Protein AF-0000000068767306 (afdb_homodimer)

Nearest PDB structures (foldseek):
  1lvf-assembly2_B  TM=4.505E-01  e=3.355E+00  Rattus norvegicus
  1lvf-assembly1_A  TM=3.693E-01  e=9.861E+00  Rattus norvegicus
  6n7m-assembly2_C  TM=8.023E-01  e=4.444E+00  Clostridioides difficile 630
  1lvf-assembly2_B  TM=4.509E-01  e=3.910E+00  Rattus norvegicus

Sequence (140 aa):
MKVTEPGLNTLIDNLNTLICEDSLLTRQERETLVRAVAAIGAMKARVSMKKGEAPTVARREKREKKRPPAMKVTEPGLNTLIDNLNTLICEDSLLTRQERETLVRAVAAIGAMKARVSMKKGEAPTVARREKREKKRPPA

pLDDT: mean 79.26, std 22.35, range [38.12, 98.69]

Radius of gyration: 22.39 Å; Cα contacts (8 Å, |Δi|>4): 108; chains: 2; bounding box: 28×79×52 Å

Secondary structure (DSSP, 8-state):
----HHHHHHHHHHHHHHHH-TTT--HHHHHHHHHHHHHHHHHHHHHHHHHHSHHHHHHHHTTSS-----/----HHHHHHHHHHHHHHHH-TTT--HHHHHHHHHHHHHHHHHHHHHHHHHHSHHHHHHHHTTSS-----

Structure (mmCIF, N/CA/C/O backbone):
data_AF-0000000068767306-model_v1
#
loop_
_entity.id
_entity.type
_entity.pdbx_description
1 polymer 'Uncharacterized protein'
#
loop_
_atom_site.group_PDB
_atom_site.id
_atom_site.type_symbol
_atom_site.label_atom_id
_atom_site.label_alt_id
_atom_site.label_comp_id
_atom_site.label_asym_id
_atom_site.label_entity_id
_atom_site.label_seq_id
_atom_site.pdbx_PDB_ins_code
_atom_site.Cartn_x
_atom_site.Cartn_y
_atom_site.Cartn_z
_atom_site.occupancy
_atom_site.B_iso_or_equiv
_atom_site.auth_seq_id
_atom_site.auth_comp_id
_atom_site.auth_asym_id
_atom_site.auth_atom_id
_atom_site.pdbx_PDB_model_num
ATOM 1 N N . MET A 1 1 ? 14.789 13.516 -7.859 1 51.88 1 MET A N 1
ATOM 2 C CA . MET A 1 1 ? 13.531 13.445 -8.594 1 51.88 1 MET A CA 1
ATOM 3 C C . MET A 1 1 ? 12.352 13.758 -7.676 1 51.88 1 MET A C 1
ATOM 5 O O . MET A 1 1 ? 12.367 13.414 -6.492 1 51.88 1 MET A O 1
ATOM 9 N N . LYS A 1 2 ? 11.555 14.688 -8.117 1 75.06 2 LYS A N 1
ATOM 10 C CA . LYS A 1 2 ? 10.43 15.109 -7.293 1 75.06 2 LYS A CA 1
ATOM 11 C C . LYS A 1 2 ? 9.359 14.023 -7.23 1 75.06 2 LYS A C 1
ATOM 13 O O . LYS A 1 2 ? 8.992 13.438 -8.258 1 75.06 2 LYS A O 1
ATOM 18 N N . VAL A 1 3 ? 9.125 13.641 -6.141 1 83.38 3 VAL A N 1
ATOM 19 C CA . VAL A 1 3 ? 8.086 12.633 -5.941 1 83.38 3 VAL A CA 1
ATOM 20 C C . VAL A 1 3 ? 6.715 13.258 -6.207 1 83.38 3 VAL A C 1
ATOM 22 O O . VAL A 1 3 ? 6.336 14.234 -5.562 1 83.38 3 VAL A O 1
ATOM 25 N N . THR A 1 4 ? 6.098 12.719 -7.289 1 90.12 4 THR A N 1
ATOM 26 C CA . THR A 1 4 ? 4.785 13.234 -7.645 1 90.12 4 THR A CA 1
ATOM 27 C C . THR A 1 4 ? 3.717 12.156 -7.5 1 90.12 4 THR A C 1
ATOM 29 O O . THR A 1 4 ? 4.027 10.961 -7.527 1 90.12 4 THR A O 1
ATOM 32 N N . GLU A 1 5 ? 2.555 12.609 -7.363 1 91.88 5 GLU A N 1
ATOM 33 C CA . GLU A 1 5 ? 1.438 11.68 -7.215 1 91.88 5 GLU A CA 1
ATOM 34 C C . GLU A 1 5 ? 1.282 10.797 -8.453 1 91.88 5 GLU A C 1
ATOM 36 O O . GLU A 1 5 ? 1.146 9.578 -8.336 1 91.88 5 GLU A O 1
ATOM 41 N N . PRO A 1 6 ? 1.344 11.344 -9.617 1 92.19 6 PRO A N 1
ATOM 42 C CA . PRO A 1 6 ? 1.287 10.484 -10.805 1 92.19 6 PRO A CA 1
ATOM 43 C C . PRO A 1 6 ? 2.443 9.492 -10.867 1 92.19 6 PRO A C 1
ATOM 45 O O . PRO A 1 6 ? 2.256 8.352 -11.289 1 92.19 6 PRO A O 1
ATOM 48 N N . GLY A 1 7 ? 3.582 10 -10.523 1 94.75 7 GLY A N 1
ATOM 49 C CA . GLY A 1 7 ? 4.715 9.094 -10.484 1 94.75 7 GLY A CA 1
ATOM 50 C C . GLY A 1 7 ? 4.52 7.934 -9.531 1 94.75 7 GLY A C 1
ATOM 51 O O . GLY A 1 7 ? 4.867 6.793 -9.852 1 94.75 7 GLY A O 1
ATOM 52 N N . LEU A 1 8 ? 3.906 8.242 -8.492 1 97.19 8 LEU A N 1
ATOM 53 C CA . LEU A 1 8 ? 3.65 7.211 -7.496 1 97.19 8 LEU A CA 1
ATOM 54 C C . LEU A 1 8 ? 2.568 6.25 -7.977 1 97.19 8 LEU A C 1
ATOM 56 O O . LEU A 1 8 ? 2.654 5.043 -7.742 1 97.19 8 LEU A O 1
ATOM 60 N N . ASN A 1 9 ? 1.644 6.77 -8.617 1 96.62 9 ASN A N 1
ATOM 61 C CA . ASN A 1 9 ? 0.621 5.918 -9.211 1 96.62 9 ASN A CA 1
ATOM 62 C C . ASN A 1 9 ? 1.221 4.949 -10.227 1 96.62 9 ASN A C 1
ATOM 64 O O . ASN A 1 9 ? 0.855 3.773 -10.266 1 96.62 9 ASN A O 1
ATOM 68 N N . THR A 1 10 ? 2.09 5.48 -10.992 1 97.56 10 THR A N 1
ATOM 69 C CA . THR A 1 10 ? 2.744 4.656 -12 1 97.56 10 THR A CA 1
ATOM 70 C C . THR A 1 10 ? 3.555 3.541 -11.344 1 97.56 10 THR A C 1
ATOM 72 O O . THR A 1 10 ? 3.547 2.402 -11.812 1 97.56 10 THR A O 1
ATOM 75 N N . LEU A 1 11 ? 4.25 3.928 -10.281 1 97.75 11 LEU A N 1
ATOM 76 C CA . LEU A 1 11 ? 5.035 2.934 -9.562 1 97.75 11 LEU A CA 1
ATOM 77 C C . LEU A 1 11 ? 4.137 1.831 -9.008 1 97.75 11 LEU A C 1
ATOM 79 O O . LEU A 1 11 ? 4.457 0.646 -9.125 1 97.75 11 LEU A O 1
ATOM 83 N N . ILE A 1 12 ? 3.035 2.188 -8.492 1 98.38 12 ILE A N 1
ATOM 84 C CA . ILE A 1 12 ? 2.09 1.214 -7.961 1 98.38 12 ILE A CA 1
ATOM 85 C C . ILE A 1 12 ? 1.603 0.299 -9.078 1 98.38 12 ILE A C 1
ATOM 87 O O . ILE A 1 12 ? 1.552 -0.923 -8.914 1 98.38 12 ILE A O 1
ATOM 91 N N . ASP A 1 13 ? 1.302 0.881 -10.195 1 97.62 13 ASP A N 1
ATOM 92 C CA . ASP A 1 13 ? 0.816 0.096 -11.32 1 97.62 13 ASP A CA 1
ATOM 93 C C . ASP A 1 13 ? 1.884 -0.879 -11.812 1 97.62 13 ASP A C 1
ATOM 95 O O . ASP A 1 13 ? 1.579 -2.027 -12.141 1 97.62 13 ASP A O 1
ATOM 99 N N . ASN A 1 14 ? 3.018 -0.406 -11.93 1 97.56 14 ASN A N 1
ATOM 100 C CA . ASN A 1 14 ? 4.113 -1.253 -12.398 1 97.56 14 ASN A CA 1
ATOM 101 C C . ASN A 1 14 ? 4.352 -2.426 -11.445 1 97.56 14 ASN A C 1
ATOM 103 O O . ASN A 1 14 ? 4.516 -3.562 -11.891 1 97.56 14 ASN A O 1
ATOM 107 N N . LEU A 1 15 ? 4.34 -2.145 -10.242 1 97.88 15 LEU A N 1
ATOM 108 C CA . LEU A 1 15 ? 4.543 -3.203 -9.258 1 97.88 15 LEU A CA 1
ATOM 109 C C . LEU A 1 15 ? 3.375 -4.184 -9.258 1 97.88 15 LEU A C 1
ATOM 111 O O . LEU A 1 15 ? 3.57 -5.391 -9.102 1 97.88 15 LEU A O 1
ATOM 115 N N . ASN A 1 16 ? 2.205 -3.668 -9.375 1 97.81 16 ASN A N 1
ATOM 116 C CA . ASN A 1 16 ? 1.029 -4.523 -9.484 1 97.81 16 ASN A CA 1
ATOM 117 C C . ASN A 1 16 ? 1.181 -5.543 -10.609 1 97.81 16 ASN A C 1
ATOM 119 O O . ASN A 1 16 ? 0.906 -6.73 -10.422 1 97.81 16 ASN A O 1
ATOM 123 N N . THR A 1 17 ? 1.594 -5.055 -11.742 1 96.38 17 THR A N 1
ATOM 124 C CA . THR A 1 17 ? 1.811 -5.938 -12.883 1 96.38 17 THR A CA 1
ATOM 125 C C . THR A 1 17 ? 2.865 -6.992 -12.555 1 96.38 17 THR A C 1
ATOM 127 O O . THR A 1 17 ? 2.664 -8.18 -12.82 1 96.38 17 THR A O 1
ATOM 130 N N . LEU A 1 18 ? 3.914 -6.625 -11.945 1 95.81 18 LEU A N 1
ATOM 131 C CA . LEU A 1 18 ? 5.008 -7.535 -11.609 1 95.81 18 LEU A CA 1
ATOM 132 C C . LEU A 1 18 ? 4.559 -8.57 -10.586 1 95.81 18 LEU A C 1
ATOM 134 O O . LEU A 1 18 ? 4.828 -9.766 -10.75 1 95.81 18 LEU A O 1
ATOM 138 N N . ILE A 1 19 ? 3.902 -8.172 -9.609 1 96.81 19 ILE A N 1
ATOM 139 C CA . ILE A 1 19 ? 3.432 -9.023 -8.523 1 96.81 19 ILE A CA 1
ATOM 140 C C . ILE A 1 19 ? 2.471 -10.07 -9.07 1 96.81 19 ILE A C 1
ATOM 142 O O . ILE A 1 19 ? 2.484 -11.227 -8.633 1 96.81 19 ILE A O 1
ATOM 146 N N . CYS A 1 20 ? 1.73 -9.688 -9.969 1 94.62 20 CYS A N 1
ATOM 147 C CA . CYS A 1 20 ? 0.656 -10.555 -10.438 1 94.62 20 CYS A CA 1
ATOM 148 C C . CYS A 1 20 ? 1.132 -11.4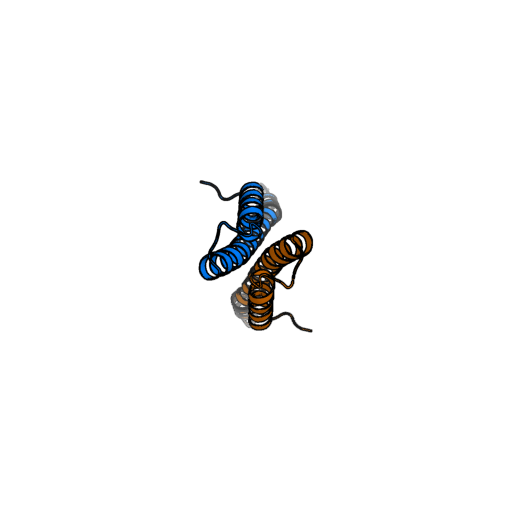53 -11.57 1 94.62 20 CYS A C 1
ATOM 150 O O . CYS A 1 20 ? 0.418 -12.367 -11.984 1 94.62 20 CYS A O 1
ATOM 152 N N . GLU A 1 21 ? 2.328 -11.227 -11.945 1 88.75 21 GLU A N 1
ATOM 153 C CA . GLU A 1 21 ? 2.889 -12.133 -12.945 1 88.75 21 GLU A CA 1
ATOM 154 C C . GLU A 1 21 ? 3.25 -13.477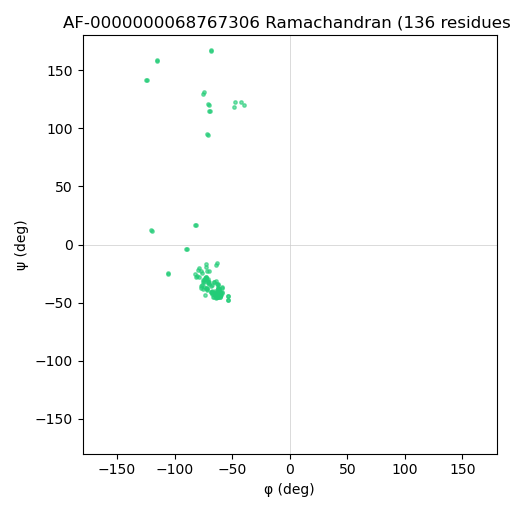 -12.32 1 88.75 21 GLU A C 1
ATOM 156 O O . GLU A 1 21 ? 3.875 -13.531 -11.258 1 88.75 21 GLU A O 1
ATOM 161 N N . ASP A 1 22 ? 2.902 -14.617 -12.781 1 78.25 22 ASP A N 1
ATOM 162 C CA . ASP A 1 22 ? 3.012 -15.945 -12.195 1 78.25 22 ASP A CA 1
ATOM 163 C C . ASP A 1 22 ? 4.453 -16.453 -12.234 1 78.25 22 ASP A C 1
ATOM 165 O O . ASP A 1 22 ? 4.863 -17.25 -11.391 1 78.25 22 ASP A O 1
ATOM 169 N N . SER A 1 23 ? 5.211 -16.109 -13.133 1 82.25 23 SER A N 1
ATOM 170 C CA . SER A 1 23 ? 6.434 -16.875 -13.336 1 82.25 23 SER A CA 1
ATOM 171 C C . SER A 1 23 ? 7.672 -16 -13.18 1 82.25 23 SER A C 1
ATOM 173 O O . SER A 1 23 ? 8.797 -16.469 -13.344 1 82.25 23 SER A O 1
ATOM 175 N N . LEU A 1 24 ? 7.445 -14.773 -12.625 1 83.81 24 LEU A N 1
ATOM 176 C CA . LEU A 1 24 ? 8.602 -13.883 -12.648 1 83.81 24 LEU A CA 1
ATOM 177 C C . LEU A 1 24 ? 9.219 -13.75 -11.266 1 83.81 24 LEU A C 1
ATOM 179 O O . LEU A 1 24 ? 10.422 -13.484 -11.141 1 83.81 24 LEU A O 1
ATOM 183 N N . LEU A 1 25 ? 8.445 -13.969 -10.273 1 91.5 25 LEU A N 1
ATOM 184 C CA . LEU A 1 25 ? 8.922 -13.68 -8.922 1 91.5 25 LEU A CA 1
ATOM 185 C C . LEU A 1 25 ? 8.805 -14.914 -8.031 1 91.5 25 LEU A C 1
ATOM 187 O O . LEU A 1 25 ? 7.895 -15.727 -8.203 1 91.5 25 LEU A O 1
ATOM 191 N N . THR A 1 26 ? 9.852 -15 -7.223 1 92.94 26 THR A N 1
ATOM 192 C CA . THR A 1 26 ? 9.672 -15.938 -6.121 1 92.94 26 THR A CA 1
ATOM 193 C C . THR A 1 26 ? 8.625 -15.43 -5.141 1 92.94 26 THR A C 1
ATOM 195 O O . THR A 1 26 ? 8.234 -14.258 -5.188 1 92.94 26 THR A O 1
ATOM 198 N N . ARG A 1 27 ? 8.219 -16.281 -4.309 1 91.25 27 ARG A N 1
ATOM 199 C CA . ARG A 1 27 ? 7.242 -15.898 -3.297 1 91.25 27 ARG A CA 1
ATOM 200 C C . ARG A 1 27 ? 7.785 -14.781 -2.408 1 91.25 27 ARG A C 1
ATOM 202 O O . ARG A 1 27 ? 7.074 -13.82 -2.104 1 91.25 27 ARG A O 1
ATOM 209 N N . GLN A 1 28 ? 9.016 -14.945 -1.989 1 94.19 28 GLN A N 1
ATOM 210 C CA . GLN A 1 28 ? 9.641 -13.945 -1.127 1 94.19 28 GLN A CA 1
ATOM 211 C C . GLN A 1 28 ? 9.734 -12.594 -1.827 1 94.19 28 GLN A C 1
ATOM 213 O O . GLN A 1 28 ? 9.5 -11.555 -1.211 1 94.19 28 GLN A O 1
ATOM 218 N N . GLU A 1 29 ? 10.094 -12.68 -3.057 1 95.38 29 GLU A N 1
ATOM 219 C CA . GLU A 1 29 ? 10.172 -11.445 -3.838 1 95.38 29 GLU A CA 1
ATOM 220 C C . GLU A 1 29 ? 8.797 -10.789 -3.973 1 95.38 29 GLU A C 1
ATOM 222 O O . GLU A 1 29 ? 8.672 -9.57 -3.855 1 95.38 29 GLU A O 1
ATOM 227 N N . ARG A 1 30 ? 7.762 -11.523 -4.172 1 96.31 30 ARG A N 1
ATOM 228 C CA . ARG A 1 30 ? 6.395 -11.023 -4.289 1 96.31 30 ARG A CA 1
ATOM 229 C C . ARG A 1 30 ? 5.941 -10.359 -2.994 1 96.31 30 ARG A C 1
ATOM 231 O O . ARG A 1 30 ? 5.383 -9.258 -3.016 1 96.31 30 ARG A O 1
ATOM 238 N N . GLU A 1 31 ? 6.234 -11.016 -1.939 1 96.44 31 GLU A N 1
ATOM 239 C CA . GLU A 1 31 ? 5.859 -10.484 -0.632 1 96.44 31 GLU A CA 1
ATOM 240 C C . GLU A 1 31 ? 6.516 -9.125 -0.378 1 96.44 31 GLU A C 1
ATOM 242 O O . GLU A 1 31 ? 5.875 -8.211 0.146 1 96.44 31 GLU A O 1
ATOM 247 N N . THR A 1 32 ? 7.762 -9.055 -0.711 1 97.12 32 THR A N 1
ATOM 248 C CA . THR A 1 32 ? 8.5 -7.805 -0.547 1 97.12 32 THR A CA 1
ATOM 249 C C . THR A 1 32 ? 7.875 -6.691 -1.381 1 97.12 32 THR A C 1
ATOM 251 O O . THR A 1 32 ? 7.738 -5.559 -0.912 1 97.12 32 THR A O 1
ATOM 254 N N . LEU A 1 33 ? 7.52 -7.008 -2.574 1 97.94 33 LEU A N 1
ATOM 255 C CA . LEU A 1 33 ? 6.973 -5.988 -3.465 1 97.94 33 LEU A CA 1
ATOM 256 C C . LEU A 1 33 ? 5.578 -5.562 -3.014 1 97.94 33 LEU A C 1
ATOM 258 O O . LEU A 1 33 ? 5.207 -4.395 -3.156 1 97.94 33 LEU A O 1
ATOM 262 N N . VAL A 1 34 ? 4.781 -6.414 -2.459 1 98.19 34 VAL A N 1
ATOM 263 C CA . VAL A 1 34 ? 3.482 -6.047 -1.902 1 98.19 34 VAL A CA 1
ATOM 264 C C . VAL A 1 34 ? 3.674 -5.035 -0.771 1 98.19 34 VAL A C 1
ATOM 266 O O . VAL A 1 34 ? 2.945 -4.043 -0.687 1 98.19 34 VAL A O 1
ATOM 269 N N . ARG A 1 35 ? 4.703 -5.266 0.026 1 98.38 35 ARG A N 1
ATOM 270 C CA . ARG A 1 35 ? 5 -4.332 1.107 1 98.38 35 ARG A CA 1
ATOM 271 C C . ARG A 1 35 ? 5.465 -2.986 0.558 1 98.38 35 ARG A C 1
ATOM 273 O O . ARG A 1 35 ? 5.168 -1.938 1.135 1 98.38 35 ARG A O 1
ATOM 280 N N . ALA A 1 36 ? 6.164 -3.021 -0.502 1 98.5 36 ALA A N 1
ATOM 281 C CA . ALA A 1 36 ? 6.59 -1.789 -1.157 1 98.5 36 ALA A CA 1
ATOM 282 C C . ALA A 1 36 ? 5.391 -0.983 -1.647 1 98.5 36 ALA A C 1
ATOM 284 O O . ALA A 1 36 ? 5.391 0.248 -1.58 1 98.5 36 ALA A O 1
ATOM 285 N N . VAL A 1 37 ? 4.371 -1.677 -2.062 1 98.69 37 VAL A N 1
ATOM 286 C CA . VAL A 1 37 ? 3.154 -1.022 -2.535 1 98.69 37 VAL A CA 1
ATOM 287 C C . VAL A 1 37 ? 2.49 -0.272 -1.382 1 98.69 37 VAL A C 1
ATOM 289 O O . VAL A 1 37 ? 2.051 0.869 -1.546 1 98.69 37 VAL A O 1
ATOM 292 N N . ALA A 1 38 ? 2.43 -0.906 -0.238 1 98.62 38 ALA A N 1
ATOM 293 C CA . ALA A 1 38 ? 1.88 -0.231 0.934 1 98.62 38 ALA A CA 1
ATOM 294 C C . ALA A 1 38 ? 2.67 1.032 1.261 1 98.62 38 ALA A C 1
ATOM 296 O O . ALA A 1 38 ? 2.088 2.074 1.573 1 98.62 38 ALA A O 1
ATOM 297 N N . ALA A 1 39 ? 3.941 1.005 1.175 1 98.06 39 ALA A N 1
ATOM 298 C CA . ALA A 1 39 ? 4.82 2.137 1.454 1 98.06 39 ALA A CA 1
ATOM 299 C C . ALA A 1 39 ? 4.594 3.268 0.456 1 98.06 39 ALA A C 1
ATOM 301 O O . ALA A 1 39 ? 4.57 4.441 0.833 1 98.06 39 ALA A O 1
ATOM 302 N N . ILE A 1 40 ? 4.445 2.924 -0.725 1 98.31 40 ILE A N 1
ATOM 303 C CA . ILE A 1 40 ? 4.211 3.91 -1.773 1 98.31 40 ILE A CA 1
ATOM 304 C C . ILE A 1 40 ? 2.832 4.543 -1.587 1 98.31 40 ILE A C 1
ATOM 306 O O . ILE A 1 40 ? 2.664 5.75 -1.786 1 98.31 40 ILE A O 1
ATOM 310 N N . GLY A 1 41 ? 1.854 3.693 -1.228 1 98 41 GLY A N 1
ATOM 311 C CA . GLY A 1 41 ? 0.567 4.258 -0.853 1 98 41 GLY A CA 1
ATOM 312 C C . GLY A 1 41 ? 0.67 5.305 0.24 1 98 41 GLY A C 1
ATOM 313 O O . GLY A 1 41 ? 0.036 6.359 0.16 1 98 41 GLY A O 1
ATOM 314 N N . ALA A 1 42 ? 1.443 5.012 1.221 1 96.94 42 ALA A N 1
ATOM 315 C CA . ALA A 1 42 ? 1.678 5.953 2.312 1 96.94 42 ALA A CA 1
ATOM 316 C C . ALA A 1 42 ? 2.324 7.238 1.799 1 96.94 42 ALA A C 1
ATOM 318 O O . ALA A 1 42 ? 1.933 8.336 2.195 1 96.94 42 ALA A O 1
ATOM 319 N N . MET A 1 4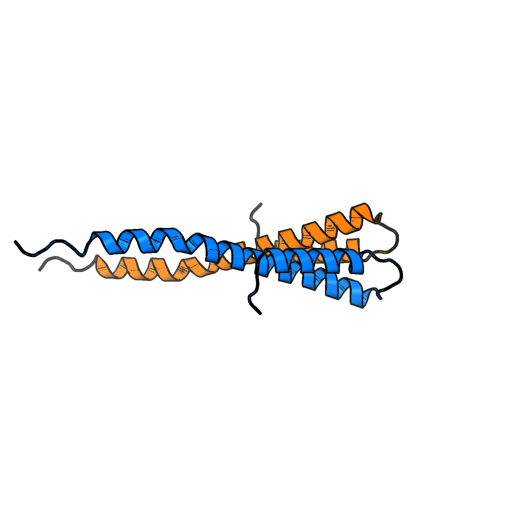3 ? 3.283 7.223 0.94 1 95.06 43 MET A N 1
ATOM 320 C CA . MET A 1 43 ? 3.961 8.375 0.35 1 95.06 43 MET A CA 1
ATOM 321 C C . MET A 1 43 ? 2.98 9.242 -0.428 1 95.06 43 MET A C 1
ATOM 323 O O . MET A 1 43 ? 3.021 10.469 -0.333 1 95.06 43 MET A O 1
ATOM 327 N N . LYS A 1 44 ? 2.127 8.508 -1.11 1 95.06 44 LYS A N 1
ATOM 328 C CA . LYS A 1 44 ? 1.119 9.219 -1.888 1 95.06 44 LYS A CA 1
ATOM 329 C C . LYS A 1 44 ? 0.221 10.062 -0.984 1 95.06 44 LYS A C 1
ATOM 331 O O . LYS A 1 44 ? -0.09 11.211 -1.305 1 95.06 44 LYS A O 1
ATOM 336 N N . ALA A 1 45 ? -0.176 9.5 0.105 1 94.44 45 ALA A N 1
ATOM 337 C CA . ALA A 1 45 ? -1.003 10.227 1.067 1 94.44 45 ALA A CA 1
ATOM 338 C C . ALA A 1 45 ? -0.271 11.453 1.606 1 94.44 45 ALA A C 1
ATOM 340 O O . ALA A 1 45 ? -0.866 12.523 1.755 1 94.44 45 ALA A O 1
ATOM 341 N N . ARG A 1 46 ? 0.954 11.438 1.859 1 89.44 46 ARG A N 1
ATOM 342 C CA . ARG A 1 46 ? 1.762 12.516 2.414 1 89.44 46 ARG A CA 1
ATOM 343 C C . ARG A 1 46 ? 1.967 13.625 1.389 1 89.44 46 ARG A C 1
ATOM 345 O O . ARG A 1 46 ? 1.936 14.812 1.733 1 89.44 46 ARG A O 1
ATOM 352 N N . VAL A 1 47 ? 2.135 13.18 0.219 1 89.44 47 VAL A N 1
ATOM 353 C CA . VAL A 1 47 ? 2.311 14.148 -0.857 1 89.44 47 VAL A CA 1
ATOM 354 C C . VAL A 1 47 ? 1.014 14.93 -1.072 1 89.44 47 VAL A C 1
ATOM 356 O O . VAL A 1 47 ? 1.035 16.141 -1.263 1 89.44 47 VAL A O 1
ATOM 359 N N . SER A 1 48 ? -0.051 14.18 -1.038 1 88.06 48 SER A N 1
ATOM 360 C CA . SER A 1 48 ? -1.363 14.773 -1.257 1 88.06 48 SER A CA 1
ATOM 361 C C . SER A 1 48 ? -1.725 15.742 -0.133 1 88.06 48 SER A C 1
ATOM 363 O O . SER A 1 48 ? -2.432 16.734 -0.356 1 88.06 48 SER A O 1
ATOM 365 N N . MET A 1 49 ? -1.295 15.508 1.064 1 82.12 49 MET A N 1
ATOM 366 C CA . MET A 1 49 ? -1.604 16.344 2.221 1 82.12 49 MET A CA 1
ATOM 367 C C . MET A 1 49 ? -0.774 17.625 2.207 1 82.12 49 MET A C 1
ATOM 369 O O . MET A 1 49 ? -1.211 18.656 2.713 1 82.12 49 MET A O 1
ATOM 373 N N . LYS A 1 50 ? 0.351 17.516 1.758 1 75.25 50 LYS A N 1
ATOM 374 C CA . LYS A 1 50 ? 1.224 18.688 1.679 1 75.25 50 LYS A CA 1
ATOM 375 C C . LYS A 1 50 ? 0.753 19.656 0.594 1 75.25 50 LYS A C 1
ATOM 377 O O . LYS A 1 50 ? 0.933 20.859 0.716 1 75.25 50 LYS A O 1
ATOM 382 N N . LYS A 1 51 ? 0.192 19.094 -0.429 1 67.19 51 LYS A N 1
ATOM 383 C CA . LYS A 1 51 ? -0.297 19.953 -1.508 1 67.19 51 LYS A CA 1
ATOM 384 C C . LYS A 1 51 ? -1.533 20.734 -1.073 1 67.19 51 LYS A C 1
ATOM 386 O O . LYS A 1 51 ? -1.783 21.844 -1.567 1 67.19 51 LYS A O 1
ATOM 391 N N . GLY A 1 52 ? -2.289 20.156 -0.221 1 58.56 52 GLY A N 1
ATOM 392 C CA . GLY A 1 52 ? -3.49 20.859 0.213 1 58.56 52 GLY A CA 1
ATOM 393 C C . GLY A 1 52 ? -3.207 21.984 1.192 1 58.56 52 GLY A C 1
ATOM 394 O O . GLY A 1 52 ? -4.074 22.812 1.449 1 58.56 52 GLY A O 1
ATOM 395 N N . GLU A 1 53 ? -2.26 21.703 2.059 1 51.53 53 GLU A N 1
ATOM 396 C CA . GLU A 1 53 ? -2.062 22.75 3.057 1 51.53 53 GLU A CA 1
ATOM 397 C C . GLU A 1 53 ? -1.589 24.047 2.41 1 51.53 53 GLU A C 1
ATOM 399 O O . GLU A 1 53 ? -1.445 25.078 3.086 1 51.53 53 GLU A O 1
ATOM 404 N N . ALA A 1 54 ? -1.158 24.031 1.283 1 43.94 54 ALA A N 1
ATOM 405 C CA . ALA A 1 54 ? -0.588 25.312 0.887 1 43.94 54 ALA A CA 1
ATOM 406 C C . ALA A 1 54 ? -1.659 26.406 0.844 1 43.94 54 ALA A C 1
ATOM 408 O O . ALA A 1 54 ? -1.346 27.594 0.865 1 43.94 54 ALA A O 1
ATOM 409 N N . PRO A 1 55 ? -2.854 26.109 0.543 1 42.59 55 PRO A N 1
ATOM 410 C CA . PRO A 1 55 ? -3.455 27.391 0.166 1 42.59 55 PRO A CA 1
ATOM 411 C C . PRO A 1 55 ? -3.727 28.297 1.368 1 42.59 55 PRO A C 1
ATOM 413 O O . PRO A 1 55 ? -3.887 29.5 1.212 1 42.59 55 PRO A O 1
ATOM 416 N N . THR A 1 56 ? -4.246 27.656 2.367 1 40.56 56 THR A N 1
ATOM 417 C CA . THR A 1 56 ? -5.07 28.578 3.139 1 40.56 56 THR A CA 1
ATOM 418 C C . THR A 1 56 ? -4.199 29.516 3.975 1 40.56 56 THR A C 1
ATOM 420 O O . THR A 1 56 ? -4.676 30.531 4.477 1 40.56 56 THR A O 1
ATOM 423 N N . VAL A 1 57 ? -3.062 29 4.363 1 38.34 57 VAL A N 1
ATOM 424 C CA . VAL A 1 57 ? -2.43 29.828 5.375 1 38.34 57 VAL A CA 1
ATOM 425 C C . VAL A 1 57 ? -1.867 31.094 4.723 1 38.34 57 VAL A C 1
ATOM 427 O O . VAL A 1 57 ? -1.584 32.094 5.406 1 38.34 57 VAL A O 1
ATOM 430 N N . ALA A 1 58 ? -1.526 31 3.529 1 39.06 58 ALA A N 1
ATOM 431 C CA . ALA A 1 58 ? -0.87 32.188 2.963 1 39.06 58 ALA A CA 1
ATOM 432 C C . ALA A 1 58 ? -1.866 33.312 2.76 1 39.06 58 ALA A C 1
ATOM 434 O O . ALA A 1 58 ? -1.471 34.469 2.516 1 39.06 58 ALA A O 1
ATOM 435 N N . ARG A 1 59 ? -3.074 32.906 2.668 1 40.31 59 ARG A N 1
ATOM 436 C CA . ARG A 1 59 ? -3.945 34 2.275 1 40.31 59 ARG A CA 1
ATOM 437 C C . ARG A 1 59 ? -4.266 34.906 3.467 1 40.31 59 ARG A C 1
ATOM 439 O O . ARG A 1 59 ? -4.773 36 3.297 1 40.31 59 ARG A O 1
ATOM 446 N N . ARG A 1 60 ? -4.074 34.312 4.652 1 38.12 60 ARG A N 1
ATOM 447 C CA . ARG A 1 60 ? -4.602 35.156 5.734 1 38.12 60 ARG A CA 1
ATOM 448 C C . ARG A 1 60 ? -3.604 36.219 6.121 1 38.12 60 ARG A C 1
ATOM 450 O O . ARG A 1 60 ? -3.977 37.219 6.746 1 38.12 60 ARG A O 1
ATOM 457 N N . GLU A 1 61 ? -2.305 35.938 5.879 1 40.41 61 GLU A N 1
ATOM 458 C CA . GLU A 1 61 ? -1.348 36.875 6.484 1 40.41 61 GLU A CA 1
ATOM 459 C C . GLU A 1 61 ? -1.327 38.219 5.742 1 40.41 61 GLU A C 1
ATOM 461 O O . GLU A 1 61 ? -0.77 39.188 6.238 1 40.41 61 GLU A O 1
ATOM 466 N N . LYS A 1 62 ? -1.601 38.156 4.5 1 43.81 62 LYS A N 1
ATOM 467 C CA . LYS A 1 62 ? -1.279 39.406 3.785 1 43.81 62 LYS A CA 1
ATOM 468 C C . LYS A 1 62 ? -2.264 40.5 4.133 1 43.81 62 LYS A C 1
ATOM 470 O O . LYS A 1 62 ? -2.088 41.656 3.719 1 43.81 62 LYS A O 1
ATOM 475 N N . ARG A 1 63 ? -3.404 40.156 4.703 1 41.06 63 ARG A N 1
ATOM 476 C CA . ARG A 1 63 ? -4.367 41.25 4.762 1 41.06 63 ARG A CA 1
ATOM 477 C C . ARG A 1 63 ? -4.016 42.219 5.875 1 41.06 63 ARG A C 1
ATOM 479 O O . ARG A 1 63 ? -4.59 43.312 5.957 1 41.06 63 ARG A O 1
ATOM 486 N N . GLU A 1 64 ? -3.238 41.719 6.879 1 44.25 64 GLU A N 1
ATOM 487 C CA . GLU A 1 64 ? -3.23 42.625 8.023 1 44.25 64 GLU A CA 1
ATOM 488 C C . GLU A 1 64 ? -2.258 43.781 7.812 1 44.25 64 GLU A C 1
ATOM 490 O O . GLU A 1 64 ? -2.221 44.719 8.609 1 44.25 64 GLU A O 1
ATOM 495 N N . LYS A 1 65 ? -1.24 43.594 7.043 1 48.31 65 LYS A N 1
ATOM 496 C CA . LYS A 1 65 ? -0.176 44.562 7.277 1 48.31 65 LYS A CA 1
ATOM 497 C C . LYS A 1 65 ? -0.562 45.938 6.742 1 48.31 65 LYS A C 1
ATOM 499 O O . LYS A 1 65 ? 0.188 46.906 6.898 1 48.31 65 LYS A O 1
ATOM 504 N N . LYS A 1 66 ? -1.394 46.031 5.73 1 45.5 66 LYS A N 1
ATOM 505 C CA . LYS A 1 66 ? -1.247 47.281 4.98 1 45.5 66 LYS A CA 1
ATOM 506 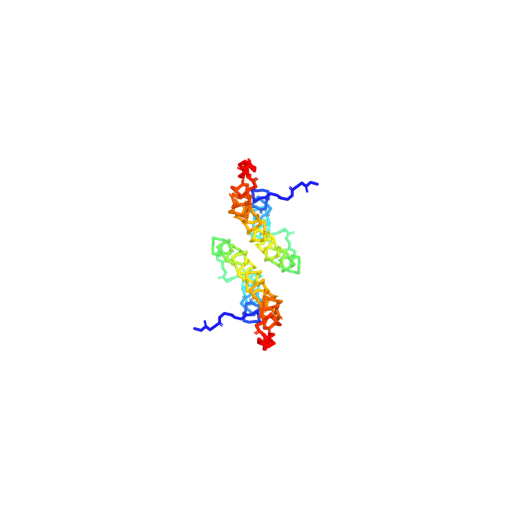C C . LYS A 1 66 ? -1.994 48.406 5.66 1 45.5 66 LYS A C 1
ATOM 508 O O . LYS A 1 66 ? -3.041 48.875 5.176 1 45.5 66 LYS A O 1
ATOM 513 N N . ARG A 1 67 ? -2.361 48.25 6.918 1 47.78 67 ARG A N 1
ATOM 514 C CA . ARG A 1 67 ? -3.061 49.5 7.297 1 47.78 67 ARG A CA 1
ATOM 515 C C . ARG A 1 67 ? -2.088 50.656 7.422 1 47.78 67 ARG A C 1
ATOM 517 O O . ARG A 1 67 ? -1.093 50.562 8.141 1 47.78 67 ARG A O 1
ATOM 524 N N . PRO A 1 68 ? -1.808 51.562 6.391 1 50.47 68 PRO A N 1
ATOM 525 C CA . PRO A 1 68 ? -0.979 52.75 6.434 1 50.47 68 PRO A CA 1
ATOM 526 C C . PRO A 1 68 ? -1.3 53.656 7.633 1 50.47 68 PRO A C 1
ATOM 528 O O . PRO A 1 68 ? -2.426 53.625 8.133 1 50.47 68 PRO A O 1
ATOM 531 N N . PRO A 1 69 ? -0.355 53.906 8.562 1 54.44 69 PRO A N 1
ATOM 532 C CA . PRO A 1 69 ? -0.579 54.844 9.664 1 54.44 69 PRO A CA 1
ATOM 533 C C . PRO A 1 69 ? -1.355 56.094 9.242 1 54.44 69 PRO A C 1
ATOM 535 O O . PRO A 1 69 ? -1.287 56.5 8.078 1 54.44 69 PRO A O 1
ATOM 538 N N . ALA A 1 70 ? -2.553 56.375 9.844 1 47.03 70 ALA A N 1
ATOM 539 C CA . ALA A 1 70 ? -3.164 57.688 9.594 1 47.03 70 ALA A CA 1
ATOM 540 C C . ALA A 1 70 ? -2.146 58.812 9.758 1 47.03 70 ALA A C 1
ATOM 542 O O . ALA A 1 70 ? -1.195 58.688 10.539 1 47.03 70 ALA A O 1
ATOM 543 N N . MET B 1 1 ? -15.547 0.635 14.219 1 51.66 1 MET B N 1
ATOM 544 C CA . MET B 1 1 ? -14.25 0.136 14.672 1 51.66 1 MET B CA 1
ATOM 545 C C . MET B 1 1 ? -13.148 1.162 14.414 1 51.66 1 MET B C 1
ATOM 547 O O . MET B 1 1 ? -13.188 1.886 13.422 1 51.66 1 MET B O 1
ATOM 551 N N . LYS B 1 2 ? -12.422 1.467 15.453 1 75.56 2 LYS B N 1
ATOM 552 C CA . LYS B 1 2 ? -11.383 2.482 15.336 1 75.56 2 LYS B CA 1
ATOM 553 C C . LYS B 1 2 ? -10.219 1.982 14.484 1 75.56 2 LYS B C 1
ATOM 555 O O . LYS B 1 2 ? -9.742 0.861 14.672 1 75.56 2 LYS B O 1
ATOM 560 N N . VAL B 1 3 ? -10.016 2.613 13.539 1 84 3 VAL B N 1
ATOM 561 C CA . VAL B 1 3 ? -8.891 2.275 12.672 1 84 3 VAL B CA 1
ATOM 562 C C . VAL B 1 3 ? -7.574 2.584 13.391 1 84 3 VAL B C 1
ATOM 564 O O . VAL B 1 3 ? -7.332 3.725 13.789 1 84 3 VAL B O 1
ATOM 567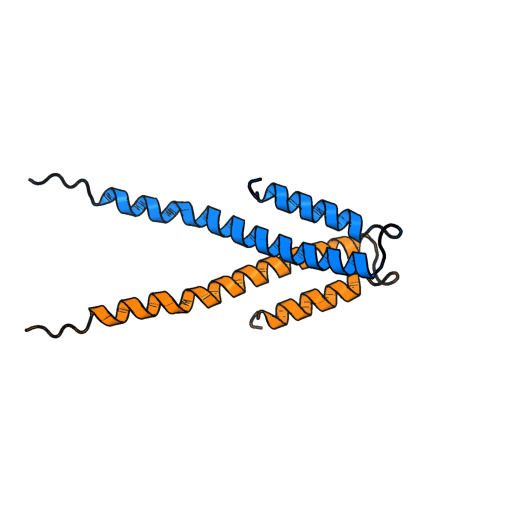 N N . THR B 1 4 ? -6.844 1.48 13.648 1 90.31 4 THR B N 1
ATOM 568 C CA . THR B 1 4 ? -5.566 1.651 14.336 1 90.31 4 THR B CA 1
ATOM 569 C C . THR B 1 4 ? -4.406 1.231 13.438 1 90.31 4 THR B C 1
ATOM 571 O O . THR B 1 4 ? -4.59 0.459 12.5 1 90.31 4 THR B O 1
ATOM 574 N N . GLU B 1 5 ? -3.309 1.722 13.781 1 92.12 5 GLU B N 1
ATOM 575 C CA . GLU B 1 5 ? -2.113 1.401 13.008 1 92.12 5 GLU B CA 1
ATOM 576 C C . GLU B 1 5 ? -1.803 -0.092 13.062 1 92.12 5 GLU B C 1
ATOM 578 O O . GLU B 1 5 ? -1.545 -0.718 12.031 1 92.12 5 GLU B O 1
ATOM 583 N N . PRO B 1 6 ? -1.854 -0.705 14.195 1 92.38 6 PRO B N 1
ATOM 584 C CA . PRO B 1 6 ? -1.646 -2.154 14.234 1 92.38 6 PRO B CA 1
ATOM 585 C C . PRO B 1 6 ? -2.689 -2.922 13.422 1 92.38 6 PRO B C 1
ATOM 587 O O . PRO B 1 6 ? -2.363 -3.924 12.781 1 92.38 6 PRO B O 1
ATOM 590 N N . GLY B 1 7 ? -3.889 -2.473 13.562 1 94.81 7 GLY B N 1
ATOM 591 C CA . GLY B 1 7 ? -4.922 -3.107 12.766 1 94.81 7 GLY B CA 1
ATOM 592 C C . GLY B 1 7 ? -4.652 -3.025 11.273 1 94.81 7 GLY B C 1
ATOM 593 O O . GLY B 1 7 ? -4.863 -3.996 10.547 1 94.81 7 GLY B O 1
ATOM 594 N N . LEU B 1 8 ? -4.137 -1.938 10.922 1 97.19 8 LEU B N 1
ATOM 595 C CA . LEU B 1 8 ? -3.826 -1.739 9.516 1 97.19 8 LEU B CA 1
ATOM 596 C C . LEU B 1 8 ? -2.627 -2.586 9.094 1 97.19 8 LEU B C 1
ATOM 598 O O . LEU B 1 8 ? -2.602 -3.131 7.992 1 97.19 8 LEU B O 1
ATOM 602 N N . ASN B 1 9 ? -1.726 -2.688 9.938 1 96.62 9 ASN B N 1
ATOM 603 C CA . ASN B 1 9 ? -0.591 -3.566 9.68 1 96.62 9 ASN B CA 1
ATOM 604 C C . ASN B 1 9 ? -1.033 -5.016 9.5 1 96.62 9 ASN B C 1
ATOM 606 O O . ASN B 1 9 ? -0.546 -5.711 8.602 1 96.62 9 ASN B O 1
ATOM 610 N N . THR B 1 10 ? -1.911 -5.387 10.328 1 97.62 10 THR B N 1
ATOM 611 C CA . THR B 1 10 ? -2.424 -6.75 10.25 1 97.62 10 THR B CA 1
ATOM 612 C C . THR B 1 10 ? -3.148 -6.98 8.93 1 97.62 10 THR B C 1
ATOM 614 O O . THR B 1 10 ? -2.996 -8.031 8.305 1 97.62 10 THR B O 1
ATOM 617 N N . LEU B 1 11 ? -3.943 -5.984 8.562 1 97.81 11 LEU B N 1
ATOM 618 C CA . LEU B 1 11 ? -4.66 -6.086 7.297 1 97.81 11 LEU B CA 1
ATOM 619 C C . LEU B 1 11 ? -3.684 -6.215 6.133 1 97.81 11 LEU B C 1
ATOM 621 O O . LEU B 1 11 ? -3.877 -7.051 5.246 1 97.81 11 LEU B O 1
ATOM 625 N N . ILE B 1 12 ? -2.641 -5.48 6.16 1 98.44 12 ILE B N 1
ATOM 626 C CA . ILE B 1 12 ? -1.63 -5.543 5.109 1 98.44 12 ILE B CA 1
ATOM 627 C C . ILE B 1 12 ? -0.993 -6.93 5.086 1 98.44 12 ILE B C 1
ATOM 629 O O . ILE B 1 12 ? -0.824 -7.523 4.02 1 98.44 12 ILE B O 1
ATOM 633 N N . ASP B 1 13 ? -0.702 -7.434 6.23 1 97.62 13 ASP B N 1
ATOM 634 C CA . ASP B 1 13 ? -0.079 -8.75 6.316 1 97.62 13 ASP B CA 1
ATOM 635 C C . ASP B 1 13 ? -1.015 -9.836 5.789 1 97.62 13 ASP B C 1
ATOM 637 O O . ASP B 1 13 ? -0.578 -10.75 5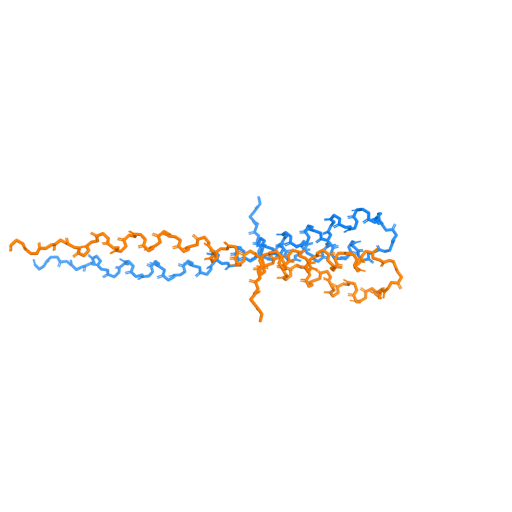.086 1 97.62 13 ASP B O 1
ATOM 641 N N . ASN B 1 14 ? -2.182 -9.773 6.184 1 97.69 14 ASN B N 1
ATOM 642 C CA . ASN B 1 14 ? -3.158 -10.758 5.738 1 97.69 14 ASN B CA 1
ATOM 643 C C . ASN B 1 14 ? -3.33 -10.727 4.223 1 97.69 14 ASN B C 1
ATOM 645 O O . ASN B 1 14 ? -3.355 -11.781 3.574 1 97.69 14 ASN B O 1
ATOM 649 N N . LEU B 1 15 ? -3.404 -9.586 3.711 1 97.94 15 LEU B N 1
ATOM 650 C CA . LEU B 1 15 ? -3.555 -9.461 2.266 1 97.94 15 LEU B CA 1
ATOM 651 C C . LEU B 1 15 ? -2.295 -9.93 1.544 1 97.94 15 LEU B C 1
ATOM 653 O O . LEU B 1 15 ? -2.379 -10.547 0.481 1 97.94 15 LEU B O 1
ATOM 657 N N . ASN B 1 16 ? -1.191 -9.602 2.084 1 97.88 16 ASN B N 1
ATOM 658 C CA . ASN B 1 16 ? 0.068 -10.078 1.525 1 97.88 16 ASN B CA 1
ATOM 659 C C . ASN B 1 16 ? 0.077 -11.602 1.389 1 97.88 16 ASN B C 1
ATOM 661 O O . ASN B 1 16 ? 0.454 -12.133 0.343 1 97.88 16 ASN B O 1
ATOM 665 N N . THR B 1 17 ? -0.319 -12.25 2.434 1 96.5 17 THR B N 1
ATOM 666 C CA . THR B 1 17 ? -0.386 -13.711 2.41 1 96.5 17 THR B CA 1
ATOM 667 C C . THR B 1 17 ? -1.347 -14.188 1.326 1 96.5 17 THR B C 1
ATOM 669 O O . THR B 1 17 ? -1.018 -15.094 0.553 1 96.5 17 THR B O 1
ATOM 672 N N . LEU B 1 18 ? -2.459 -13.586 1.212 1 95.81 18 LEU B N 1
ATOM 673 C CA . LEU B 1 18 ? -3.471 -13.969 0.235 1 95.81 18 LEU B CA 1
ATOM 674 C C . LEU B 1 18 ? -2.977 -13.727 -1.187 1 95.81 18 LEU B C 1
ATOM 676 O O . LEU B 1 18 ? -3.117 -14.594 -2.053 1 95.81 18 LEU B O 1
ATOM 680 N N . ILE B 1 19 ? -2.412 -12.641 -1.424 1 96.81 19 ILE B N 1
ATOM 681 C CA . ILE B 1 19 ? -1.916 -12.234 -2.734 1 96.81 19 ILE B CA 1
ATOM 682 C C . ILE B 1 19 ? -0.826 -13.203 -3.195 1 96.81 19 ILE B C 1
ATOM 684 O O . ILE B 1 19 ? -0.75 -13.547 -4.379 1 96.81 19 ILE B O 1
ATOM 688 N N . CYS B 1 20 ? -0.082 -13.602 -2.316 1 94.69 20 CYS B N 1
ATOM 689 C CA . CYS B 1 20 ? 1.1 -14.375 -2.68 1 94.69 20 CYS B CA 1
ATOM 690 C C . CYS B 1 20 ? 0.784 -15.867 -2.721 1 94.69 20 CYS B C 1
ATOM 692 O O . CYS B 1 20 ? 1.61 -16.672 -3.162 1 94.69 20 CYS B O 1
ATOM 694 N N . GLU B 1 21 ? -0.4 -16.156 -2.365 1 88.88 21 GLU B N 1
ATOM 695 C CA . GLU B 1 21 ? -0.808 -17.562 -2.512 1 88.88 21 GLU B CA 1
ATOM 696 C C . GLU B 1 21 ? -1.052 -17.906 -3.975 1 88.88 21 GLU B C 1
ATOM 698 O O . GLU B 1 21 ? -1.714 -17.156 -4.699 1 88.88 21 GLU B O 1
ATOM 703 N N . ASP B 1 22 ? -0.573 -18.922 -4.566 1 78.62 22 ASP B N 1
ATOM 704 C CA . ASP B 1 2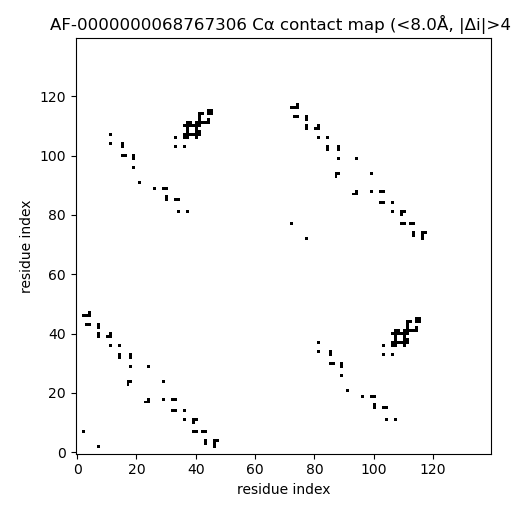2 ? -0.56 -19.266 -5.98 1 78.62 22 ASP B CA 1
ATOM 705 C C . ASP B 1 22 ? -1.938 -19.734 -6.445 1 78.62 22 ASP B C 1
ATOM 707 O O . ASP B 1 22 ? -2.295 -19.578 -7.613 1 78.62 22 ASP B O 1
ATOM 711 N N . SER B 1 23 ? -2.695 -20.328 -5.691 1 82.38 23 SER B N 1
ATOM 712 C CA . SER B 1 23 ? -3.822 -21.078 -6.254 1 82.38 23 SER B CA 1
ATOM 713 C C . SER B 1 23 ? -5.152 -20.531 -5.727 1 82.38 23 SER B C 1
ATOM 715 O O . SER B 1 23 ? -6.215 -21.047 -6.074 1 82.38 23 SER B O 1
ATOM 717 N N . LEU B 1 24 ? -5.086 -19.359 -5.074 1 84.19 24 LEU B N 1
ATOM 718 C CA . LEU B 1 24 ? -6.324 -18.969 -4.41 1 84.19 24 LEU B CA 1
ATOM 719 C C . LEU B 1 24 ? -7.023 -17.844 -5.18 1 84.19 24 LEU B C 1
ATOM 721 O O . LEU B 1 24 ? -8.25 -17.719 -5.121 1 84.19 24 LEU B O 1
ATOM 725 N N . LEU B 1 25 ? -6.277 -17.109 -5.898 1 91.75 25 LEU B N 1
ATOM 726 C CA . LEU B 1 25 ? -6.844 -15.906 -6.512 1 91.75 25 LEU B CA 1
ATOM 727 C C . LEU B 1 25 ? -6.648 -15.922 -8.023 1 91.75 25 LEU B C 1
ATOM 729 O O . LEU B 1 25 ? -5.645 -16.438 -8.516 1 91.75 25 LEU B O 1
ATOM 733 N N . THR B 1 26 ? -7.723 -15.43 -8.625 1 93.12 26 THR B N 1
ATOM 734 C CA . THR B 1 26 ? -7.508 -15.102 -10.031 1 93.12 26 THR B CA 1
ATOM 735 C C . THR B 1 26 ? -6.562 -13.906 -10.164 1 93.12 26 THR B C 1
ATOM 737 O O . THR B 1 26 ? -6.297 -13.211 -9.188 1 93.12 26 THR B O 1
ATOM 740 N N . ARG B 1 27 ? -6.117 -13.703 -11.32 1 91.19 27 ARG B N 1
ATOM 741 C CA . ARG B 1 27 ? -5.238 -12.57 -11.578 1 91.19 27 ARG B CA 1
ATOM 742 C C . ARG B 1 27 ? -5.938 -11.25 -11.25 1 91.19 27 ARG B C 1
ATOM 744 O O . ARG B 1 27 ? -5.344 -10.367 -10.641 1 91.19 27 ARG B O 1
ATOM 751 N N . GLN B 1 28 ? -7.172 -11.148 -11.695 1 94.19 28 GLN B N 1
ATOM 752 C CA . GLN B 1 28 ? -7.941 -9.93 -11.461 1 94.19 28 GLN B CA 1
ATOM 753 C C . GLN B 1 28 ? -8.148 -9.688 -9.961 1 94.19 28 GLN B C 1
ATOM 755 O O . GLN B 1 28 ? -8.047 -8.555 -9.492 1 94.19 28 GLN B O 1
ATOM 760 N N . GLU B 1 29 ? -8.422 -10.758 -9.312 1 95.5 29 GLU B N 1
ATOM 761 C CA . GLU B 1 29 ? -8.594 -10.648 -7.863 1 95.5 29 GLU B CA 1
ATOM 762 C C . GLU B 1 29 ? -7.289 -10.227 -7.188 1 95.5 29 GLU B C 1
ATOM 764 O O . GLU B 1 29 ? -7.297 -9.398 -6.281 1 95.5 29 GLU B O 1
ATOM 769 N N . ARG B 1 30 ? -6.184 -10.719 -7.602 1 96.31 30 ARG B N 1
ATOM 770 C CA . ARG B 1 30 ? -4.871 -10.375 -7.062 1 96.31 30 ARG B CA 1
ATOM 771 C C . ARG B 1 30 ? -4.551 -8.906 -7.289 1 96.31 30 ARG B C 1
ATOM 773 O O . ARG B 1 30 ? -4.113 -8.211 -6.371 1 96.31 30 ARG B O 1
ATOM 780 N N . GLU B 1 31 ? -4.82 -8.469 -8.469 1 96.38 31 GLU B N 1
ATOM 781 C CA . GLU B 1 31 ? -4.57 -7.074 -8.812 1 96.38 31 GLU B CA 1
ATOM 782 C C . GLU B 1 31 ? -5.371 -6.129 -7.922 1 96.38 31 GLU B C 1
ATOM 784 O O . GLU B 1 31 ? -4.855 -5.105 -7.477 1 96.38 31 GLU B O 1
ATOM 789 N N . THR B 1 32 ? -6.609 -6.488 -7.727 1 97.12 32 THR B N 1
ATOM 790 C CA . THR B 1 32 ? -7.48 -5.688 -6.875 1 97.12 32 THR B CA 1
ATOM 791 C C . THR B 1 32 ? -6.93 -5.621 -5.453 1 97.12 32 THR B C 1
ATOM 793 O O . THR B 1 32 ? -6.938 -4.559 -4.824 1 97.12 32 THR B O 1
ATOM 796 N N . LEU B 1 33 ? -6.488 -6.719 -4.965 1 97.94 33 LEU B N 1
ATOM 797 C CA . LEU B 1 33 ? -6.004 -6.766 -3.59 1 97.94 33 LEU B CA 1
ATOM 798 C C . LEU B 1 33 ? -4.688 -6.008 -3.451 1 97.94 33 LEU B C 1
ATOM 800 O O . LEU B 1 33 ? -4.434 -5.383 -2.42 1 97.94 33 LEU B O 1
ATOM 804 N N . VAL B 1 34 ? -3.824 -5.992 -4.422 1 98.19 34 VAL B N 1
ATOM 805 C CA . VAL B 1 34 ? -2.6 -5.199 -4.398 1 98.19 34 VAL B CA 1
ATOM 806 C C . VAL B 1 34 ? -2.947 -3.717 -4.289 1 98.19 34 VAL B C 1
ATOM 808 O O . VAL B 1 34 ? -2.33 -2.984 -3.512 1 98.19 34 VAL B O 1
ATOM 811 N N . ARG B 1 35 ? -3.998 -3.326 -5 1 98.31 35 ARG B N 1
ATOM 812 C CA . ARG B 1 35 ? -4.441 -1.938 -4.93 1 98.31 35 ARG B CA 1
ATOM 813 C C . ARG B 1 35 ? -5.012 -1.616 -3.551 1 98.31 35 ARG B C 1
ATOM 815 O O . ARG B 1 35 ? -4.852 -0.501 -3.051 1 98.31 35 ARG B O 1
ATOM 822 N N . ALA B 1 36 ? -5.656 -2.555 -2.982 1 98.5 36 ALA B N 1
ATOM 823 C CA . ALA B 1 36 ? -6.172 -2.379 -1.628 1 98.5 36 ALA B CA 1
ATOM 824 C C . ALA B 1 36 ? -5.039 -2.162 -0.631 1 98.5 36 ALA B C 1
ATOM 826 O O . ALA B 1 36 ? -5.168 -1.369 0.304 1 98.5 36 ALA B O 1
ATOM 827 N N . VAL B 1 37 ? -3.924 -2.801 -0.872 1 98.69 37 VAL B N 1
ATOM 828 C CA . VAL B 1 37 ? -2.758 -2.66 -0.005 1 98.69 37 VAL B CA 1
ATOM 829 C C . VAL B 1 37 ? -2.234 -1.227 -0.071 1 98.69 37 VAL B C 1
ATOM 831 O O . VAL B 1 37 ? -1.905 -0.631 0.958 1 98.69 37 VAL B O 1
ATOM 834 N N . ALA B 1 38 ? -2.168 -0.685 -1.259 1 98.56 38 ALA B N 1
ATOM 835 C CA . ALA B 1 38 ? -1.75 0.707 -1.402 1 98.56 38 ALA B CA 1
ATOM 836 C C . ALA B 1 38 ? -2.68 1.642 -0.633 1 98.56 38 ALA B C 1
ATOM 838 O O . ALA B 1 38 ? -2.221 2.57 0.037 1 98.56 38 ALA B O 1
ATOM 839 N N . ALA B 1 39 ? -3.934 1.42 -0.676 1 98.06 39 ALA B N 1
ATOM 840 C CA . ALA B 1 39 ? -4.938 2.229 0.013 1 98.06 39 ALA B CA 1
ATOM 841 C C . ALA B 1 39 ? -4.773 2.133 1.527 1 98.06 39 ALA B C 1
ATOM 843 O O . ALA B 1 39 ? -4.895 3.135 2.236 1 98.06 39 ALA B O 1
ATOM 844 N N . ILE B 1 40 ? -4.523 1.001 1.962 1 98.25 40 ILE B N 1
ATOM 845 C CA . ILE B 1 40 ? -4.34 0.78 3.393 1 98.25 40 ILE B CA 1
ATOM 846 C C . ILE B 1 40 ? -3.047 1.45 3.854 1 98.25 40 ILE B C 1
ATOM 848 O O . ILE B 1 40 ? -2.996 2.033 4.941 1 98.25 40 ILE B O 1
ATOM 852 N N . GLY B 1 41 ? -1.997 1.329 3.02 1 97.94 41 GLY B N 1
ATOM 853 C CA . GLY B 1 41 ? -0.797 2.1 3.305 1 97.94 41 GLY B CA 1
ATOM 854 C C . GLY B 1 41 ? -1.066 3.582 3.473 1 97.94 41 GLY B C 1
ATOM 855 O O . GLY B 1 41 ? -0.543 4.215 4.395 1 97.94 41 GLY B O 1
ATOM 856 N N . ALA B 1 42 ? -1.858 4.117 2.596 1 96.88 42 ALA B N 1
ATOM 857 C CA . ALA B 1 42 ? -2.246 5.523 2.674 1 96.88 42 ALA B CA 1
ATOM 858 C C . ALA B 1 42 ? -2.992 5.812 3.973 1 96.88 42 ALA B C 1
ATOM 860 O O . ALA B 1 42 ? -2.74 6.828 4.629 1 96.88 42 ALA B O 1
ATOM 861 N N . MET B 1 43 ? -3.896 5.012 4.422 1 94.94 43 MET B N 1
ATOM 862 C CA . MET B 1 43 ? -4.656 5.16 5.66 1 94.94 43 MET B CA 1
ATOM 863 C C . MET B 1 43 ? -3.73 5.164 6.871 1 94.94 43 MET B C 1
ATOM 865 O O . MET B 1 43 ? -3.904 5.973 7.789 1 94.94 43 MET B O 1
ATOM 869 N N . LYS B 1 44 ? -2.773 4.273 6.746 1 95.12 44 LYS B N 1
ATOM 870 C CA . LYS B 1 44 ? -1.802 4.191 7.832 1 95.12 44 LYS B CA 1
ATOM 871 C C . LYS B 1 44 ? -1.051 5.512 8 1 95.12 44 LYS B C 1
ATOM 873 O O . LYS B 1 44 ? -0.843 5.973 9.125 1 95.12 44 LYS B O 1
ATOM 878 N N . ALA B 1 45 ? -0.666 6.094 6.918 1 94.44 45 ALA B N 1
ATOM 879 C CA . ALA B 1 45 ? 0.026 7.379 6.953 1 94.44 45 ALA B CA 1
ATOM 880 C C . ALA B 1 45 ? -0.859 8.461 7.562 1 94.44 45 ALA B C 1
ATOM 882 O O . ALA B 1 45 ? -0.388 9.289 8.352 1 94.44 45 ALA B O 1
ATOM 883 N N . ARG B 1 46 ? -2.078 8.516 7.336 1 89.56 46 ARG B N 1
ATOM 884 C CA . ARG B 1 46 ? -3.025 9.516 7.82 1 89.56 46 ARG B CA 1
ATOM 885 C C . ARG B 1 46 ? -3.285 9.344 9.312 1 89.56 46 ARG B C 1
ATOM 887 O O . ARG B 1 46 ? -3.391 10.328 10.047 1 89.56 46 ARG B O 1
ATOM 894 N N . VAL B 1 47 ? -3.355 8.125 9.648 1 89.69 47 VAL B N 1
ATOM 895 C CA . VAL B 1 47 ? -3.574 7.832 11.062 1 89.69 47 VAL B CA 1
ATOM 896 C C . VAL B 1 47 ? -2.355 8.266 11.875 1 89.69 47 VAL B C 1
ATOM 898 O O . VAL B 1 47 ? -2.496 8.844 12.953 1 89.69 47 VAL B O 1
ATOM 901 N N . SER B 1 48 ? -1.226 7.965 11.312 1 87.81 48 SER B N 1
ATOM 902 C CA . SER B 1 48 ? 0.025 8.297 11.984 1 87.81 48 SER B CA 1
ATOM 903 C C . SER B 1 48 ? 0.215 9.805 12.086 1 87.81 48 SER B C 1
ATOM 905 O O . SER B 1 48 ? 0.826 10.297 13.039 1 87.81 48 SER B O 1
ATOM 907 N N . MET B 1 49 ? -0.245 10.57 11.164 1 81.94 49 MET B N 1
ATOM 908 C CA . MET B 1 49 ? -0.094 12.023 11.141 1 81.94 49 MET B CA 1
ATOM 909 C C . MET B 1 49 ? -1.056 12.688 12.117 1 81.94 49 MET B C 1
ATOM 911 O O . MET B 1 49 ? -0.763 13.758 12.648 1 81.94 49 MET B O 1
ATOM 915 N N . LYS B 1 50 ? -2.139 12.164 12.234 1 75.5 50 LYS B N 1
ATOM 916 C CA . LYS B 1 50 ? -3.129 12.703 13.164 1 75.5 50 LYS B CA 1
ATOM 917 C C . LYS B 1 50 ? -2.707 12.469 14.609 1 75.5 50 LYS B C 1
ATOM 919 O O . LYS B 1 50 ? -3.018 13.281 15.492 1 75.5 50 LYS B O 1
ATOM 924 N N . LYS B 1 51 ? -2.041 11.391 14.812 1 67.62 51 LYS B N 1
ATOM 925 C CA . LYS B 1 51 ? -1.593 11.102 16.172 1 67.62 51 LYS B CA 1
ATOM 926 C C . LYS B 1 51 ? -0.472 12.039 16.594 1 67.62 51 LYS B C 1
ATOM 928 O O . LYS B 1 51 ? -0.313 12.328 17.781 1 67.62 51 LYS B O 1
ATOM 933 N N . GLY B 1 52 ? 0.298 12.484 15.656 1 57.88 52 GLY B N 1
ATOM 934 C CA . GLY B 1 52 ? 1.397 13.367 16.016 1 57.88 52 GLY B CA 1
ATOM 935 C C . GLY B 1 52 ? 0.951 14.789 16.297 1 57.88 52 GLY B C 1
ATOM 936 O O . GLY B 1 52 ? 1.718 15.586 16.844 1 57.88 52 GLY B O 1
ATOM 937 N N . GLU B 1 53 ? -0.005 15.227 15.523 1 51.31 53 GLU B N 1
ATOM 938 C CA . GLU B 1 53 ? -0.346 16.625 15.742 1 51.31 53 GLU B CA 1
ATOM 939 C C . GLU B 1 53 ? -0.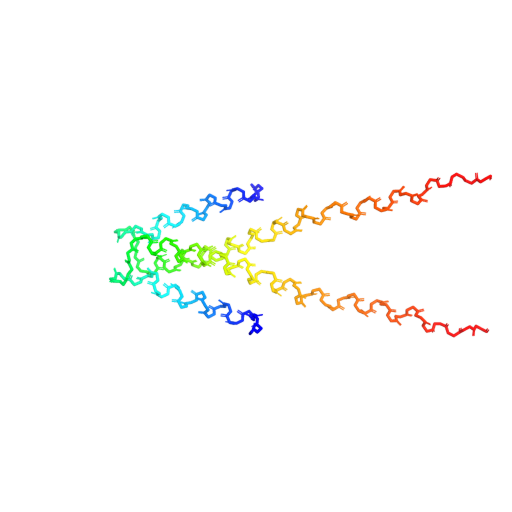918 16.844 17.141 1 51.31 53 GLU B C 1
ATOM 941 O O . GLU B 1 53 ? -1.208 17.984 17.531 1 51.31 53 GLU B O 1
ATOM 946 N N . ALA B 1 54 ? -1.321 15.914 17.766 1 44.09 54 ALA B N 1
ATOM 947 C CA . ALA B 1 54 ? -2.016 16.328 18.984 1 44.09 54 ALA B CA 1
ATOM 948 C C . ALA B 1 54 ? -1.075 17.078 19.922 1 44.09 54 ALA B C 1
ATOM 950 O O . ALA B 1 54 ? -1.523 17.828 20.797 1 44.09 54 ALA B O 1
ATOM 951 N N . PRO B 1 55 ? 0.147 16.719 19.969 1 42.56 55 PRO B N 1
ATOM 952 C CA . PRO B 1 55 ? 0.631 17.266 21.25 1 42.56 55 PRO B CA 1
ATOM 953 C C . PRO B 1 55 ? 0.845 18.781 21.188 1 42.56 55 PRO B C 1
ATOM 955 O O . PRO B 1 55 ? 1.01 19.406 22.234 1 42.56 55 PRO B O 1
ATOM 958 N N . THR B 1 56 ? 1.307 19.172 20.047 1 40.69 56 THR B N 1
ATOM 959 C CA . THR B 1 56 ? 2.006 20.438 20.297 1 40.69 56 THR B CA 1
ATOM 960 C C . THR B 1 56 ? 1.015 21.562 20.5 1 40.69 56 THR B C 1
ATOM 962 O O . THR B 1 56 ? 1.377 22.625 21.031 1 40.69 56 THR B O 1
ATOM 965 N N . VAL B 1 57 ? -0.108 21.453 19.828 1 38.97 57 VAL B N 1
ATOM 966 C CA . VAL B 1 57 ? -0.88 22.688 19.859 1 38.97 57 VAL B CA 1
ATOM 967 C C . VAL B 1 57 ? -1.503 22.891 21.234 1 38.97 57 VAL B C 1
ATOM 969 O O . VAL B 1 57 ? -1.944 23.984 21.578 1 38.97 57 VAL B O 1
ATOM 972 N N . ALA B 1 58 ? -1.747 21.859 21.891 1 38.84 58 ALA B N 1
ATOM 973 C CA . ALA B 1 58 ? -2.443 22.047 23.172 1 38.84 58 ALA B CA 1
ATOM 974 C C . ALA B 1 58 ? -1.536 22.719 24.188 1 38.84 58 ALA B C 1
ATOM 976 O O . ALA B 1 58 ? -2.006 23.203 25.234 1 38.84 58 ALA B O 1
ATOM 977 N N . ARG B 1 59 ? -0.291 22.547 23.906 1 40.59 59 ARG B N 1
ATOM 978 C CA . ARG B 1 59 ? 0.534 23.031 25.016 1 40.59 59 ARG B CA 1
ATOM 979 C C . ARG B 1 59 ? 0.667 24.562 24.953 1 40.59 59 ARG B C 1
ATOM 981 O O . ARG B 1 59 ? 1.096 25.188 25.922 1 40.59 59 ARG B O 1
ATOM 988 N N . ARG B 1 60 ? 0.443 25.094 23.75 1 38.62 60 ARG B N 1
ATOM 989 C CA . ARG B 1 60 ? 0.797 26.5 23.703 1 38.62 60 ARG B CA 1
ATOM 990 C C . ARG B 1 60 ? -0.321 27.359 24.281 1 38.62 60 ARG B C 1
ATOM 992 O O . ARG B 1 60 ? -0.088 28.516 24.688 1 38.62 60 ARG B O 1
ATOM 999 N N . GLU B 1 61 ? -1.559 26.828 24.172 1 41.28 61 GLU B N 1
ATOM 1000 C CA . GLU B 1 61 ? -2.645 27.75 24.5 1 41.28 61 GLU B CA 1
ATOM 1001 C C . GLU B 1 61 ? -2.719 28 26 1 41.28 61 GLU B C 1
ATOM 1003 O O . GLU B 1 61 ? -3.391 28.938 26.438 1 41.28 61 GLU B O 1
ATOM 1008 N N . LYS B 1 62 ? -2.326 27.047 26.75 1 44.28 62 LYS B N 1
ATOM 1009 C CA . LYS B 1 62 ? -2.664 27.219 28.156 1 44.28 62 LYS B CA 1
ATOM 1010 C C . LYS B 1 62 ? -1.795 28.297 28.812 1 44.28 62 LYS B C 1
ATOM 1012 O O . LYS B 1 62 ? -2.033 28.672 29.953 1 44.28 62 LYS B O 1
ATOM 1017 N N . ARG B 1 63 ? -0.677 28.594 28.188 1 41.62 63 ARG B N 1
ATOM 1018 C CA . ARG B 1 63 ? 0.208 29.438 28.984 1 41.62 63 ARG B CA 1
ATOM 1019 C C . ARG B 1 63 ? -0.279 30.875 29.016 1 41.62 63 ARG B C 1
ATOM 1021 O O . ARG B 1 63 ? 0.223 31.703 29.797 1 41.62 63 ARG B O 1
ATOM 1028 N N . GLU B 1 64 ? -1.059 31.234 27.969 1 44.97 64 GLU B N 1
ATOM 1029 C CA . GLU B 1 64 ? -1.229 32.688 27.906 1 44.97 64 GLU B CA 1
ATOM 1030 C C . GLU B 1 64 ? -2.277 33.156 28.922 1 44.97 64 GLU B C 1
ATOM 1032 O O . GLU B 1 64 ? -2.447 34.344 29.125 1 44.97 64 GLU B O 1
ATOM 1037 N N . LYS B 1 65 ? -3.203 32.312 29.234 1 49 65 LYS B N 1
ATOM 1038 C CA . LYS B 1 65 ? -4.359 33 29.828 1 49 65 LYS B CA 1
ATOM 1039 C C . LYS B 1 65 ? -4.047 33.469 31.234 1 49 65 LYS B C 1
ATOM 1041 O O . LYS B 1 65 ? -4.883 34.125 31.875 1 49 65 LYS B O 1
ATOM 1046 N N . LYS B 1 66 ? -3.17 32.781 31.938 1 46.5 66 LYS B N 1
ATOM 1047 C CA . LYS B 1 66 ? -3.34 33 33.375 1 46.5 66 LYS B CA 1
ATOM 1048 C C . LYS B 1 66 ? -2.693 34.281 33.844 1 46.5 66 LYS B C 1
ATOM 1050 O O . LYS B 1 66 ? -1.665 34.281 34.531 1 46.5 66 LYS B O 1
ATOM 1055 N N . ARG B 1 67 ? -2.385 35.188 32.906 1 48.47 67 ARG B N 1
ATOM 1056 C CA . ARG B 1 67 ? -1.784 36.312 33.594 1 48.47 67 ARG B CA 1
ATOM 1057 C C . ARG B 1 67 ? -2.832 37.094 34.375 1 48.47 67 ARG B C 1
ATOM 1059 O O . ARG B 1 67 ? -3.85 37.5 33.812 1 48.47 67 ARG B O 1
ATOM 1066 N N . PRO B 1 68 ? -3.102 36.875 35.75 1 50.94 68 PRO B N 1
ATOM 1067 C CA . PRO B 1 68 ? -4.012 37.625 36.625 1 50.94 68 PRO B CA 1
ATOM 1068 C C . PRO B 1 68 ? -3.842 39.125 36.5 1 50.94 68 PRO B C 1
ATOM 1070 O O . PRO B 1 68 ? -2.758 39.625 36.156 1 50.94 68 PRO B O 1
ATOM 1073 N N . PRO B 1 69 ? -4.875 39.938 36.156 1 55.03 69 PRO B N 1
ATOM 1074 C CA . PRO B 1 69 ? -4.812 41.406 36.125 1 55.03 69 PRO B CA 1
ATOM 1075 C C . PRO B 1 69 ? -4.066 42 37.312 1 55.03 69 PRO B C 1
ATOM 1077 O O . PRO B 1 69 ? -4.035 41.375 38.406 1 55.03 69 PRO B O 1
ATOM 1080 N N . ALA B 1 70 ? -2.988 42.812 37.125 1 46.88 70 ALA B N 1
ATOM 1081 C CA . ALA B 1 70 ? -2.48 43.562 38.281 1 46.88 70 ALA B CA 1
ATOM 1082 C C . ALA B 1 70 ? -3.615 44.25 39.031 1 46.88 70 ALA B C 1
ATOM 1084 O O . ALA B 1 70 ? -4.629 44.625 38.438 1 46.88 70 ALA B O 1
#

Organism: NCBI:txid1432552

Solvent-accessible surface area (backbone atoms only — not comparable to full-atom values): 8148 Å² total; per-residue (Å²): 131,83,88,41,63,68,57,46,50,49,51,46,51,53,48,41,55,53,58,60,39,81,84,77,52,53,64,69,56,33,45,51,52,52,53,50,33,17,52,48,22,21,50,42,43,53,52,55,52,58,63,60,57,56,59,65,66,65,63,61,64,67,69,67,70,74,66,73,80,131,132,82,88,43,63,66,57,47,51,49,52,46,51,52,47,41,55,54,58,60,40,82,84,78,51,53,64,69,57,34,44,52,51,51,52,49,32,18,53,48,21,20,51,43,43,53,53,55,52,58,63,59,56,54,61,64,65,65,60,60,63,65,70,66,68,73,66,75,82,130

Foldseek 3Di:
DDDDLVVLVVLLVVLVVVLPPDPRDDPVRSVVSVVVSVVSVVVNVVNVVVVVPPPDPVVPPPPPPPPPDD/DDDDLVVLVVLLVVLVVVLPDDPRDDPVRSVVSVVVNVVSVVVNVVNVVVVPPPPPPVVPPPPPPPPPDD